Protein AF-A0A377Q9W5-F1 (afdb_monomer_lite)

Sequence (83 aa):
MKKVFVHVLFVFISGVAWADAARGYFGYGYSIEADGFFWDPTLQSVTITKIVPASPAAKAGILEGDQVLELEGRAIAGDKSAV

Organism: NCBI:txid537

pLDDT: mean 75.57, std 16.64, range [38.59, 92.38]

Secondary structure (DSSP, 8-state):
---------------------------EEEEEEEES-TTS-EEEEEEEEEE-TTSHHHHHT--TT-EE-EETTEESTT-SS--

Structure (mmCIF, N/CA/C/O backbone):
data_AF-A0A377Q9W5-F1
#
_entry.id   AF-A0A377Q9W5-F1
#
loop_
_atom_site.group_PDB
_atom_site.id
_atom_site.type_symbol
_atom_site.label_atom_id
_atom_site.label_alt_id
_atom_site.label_comp_id
_atom_site.label_asym_id
_atom_site.label_entity_id
_atom_site.label_seq_id
_atom_site.pdbx_PDB_ins_code
_atom_site.Cartn_x
_atom_site.Cartn_y
_atom_site.Cartn_z
_atom_site.occupancy
_atom_site.B_iso_or_equiv
_atom_site.auth_seq_id
_atom_site.auth_comp_id
_atom_site.auth_asym_id
_atom_site.auth_atom_id
_atom_site.pdbx_PDB_model_num
ATOM 1 N N . MET A 1 1 ? -48.067 -8.186 -54.983 1.00 38.59 1 MET A N 1
ATOM 2 C CA . MET A 1 1 ? -46.838 -9.011 -55.071 1.00 38.59 1 MET A CA 1
ATOM 3 C C . MET A 1 1 ? -46.117 -8.909 -53.737 1.00 38.59 1 MET A C 1
ATOM 5 O O . MET A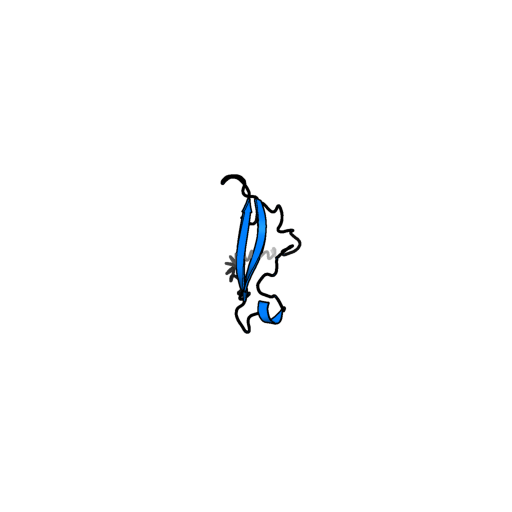 1 1 ? -45.913 -7.805 -53.258 1.00 38.59 1 MET A O 1
ATOM 9 N N . LYS A 1 2 ? -45.849 -10.045 -53.095 1.00 44.81 2 LYS A N 1
ATOM 10 C CA . LYS A 1 2 ? -45.380 -10.161 -51.705 1.00 44.81 2 LYS A CA 1
ATOM 11 C C . LYS A 1 2 ? -43.856 -10.029 -51.703 1.00 44.81 2 LYS A C 1
ATOM 13 O O . LYS A 1 2 ? -43.211 -10.862 -52.333 1.00 44.81 2 LYS A O 1
ATOM 18 N N . LYS A 1 3 ? -43.288 -9.000 -51.061 1.00 42.72 3 LYS A N 1
ATOM 19 C CA . LYS A 1 3 ? -41.830 -8.853 -50.914 1.00 42.72 3 LYS A CA 1
ATOM 20 C C . LYS A 1 3 ? -41.450 -8.345 -49.517 1.00 42.72 3 LYS A C 1
ATOM 22 O O . LYS A 1 3 ? -41.545 -7.165 -49.227 1.00 42.72 3 LYS A O 1
ATOM 27 N N . VAL A 1 4 ? -41.089 -9.335 -48.700 1.00 48.22 4 VAL A N 1
ATOM 28 C CA . VAL A 1 4 ? -39.977 -9.423 -47.738 1.00 48.22 4 VAL A CA 1
ATOM 29 C C . VAL A 1 4 ? -39.772 -8.280 -46.735 1.00 48.22 4 VAL A C 1
ATOM 31 O O . VAL A 1 4 ? -39.352 -7.175 -47.053 1.00 48.22 4 VAL A O 1
ATOM 34 N N . PHE A 1 5 ? -39.998 -8.666 -45.481 1.00 46.09 5 PHE A N 1
ATOM 35 C CA . PHE A 1 5 ? -39.665 -8.016 -44.222 1.00 46.09 5 PHE A CA 1
ATOM 36 C C . PHE A 1 5 ? -38.140 -7.991 -44.017 1.00 46.09 5 PHE A C 1
ATOM 38 O O . PHE A 1 5 ? -37.521 -9.052 -44.001 1.00 46.09 5 PHE A O 1
ATOM 45 N N . VAL A 1 6 ? -37.540 -6.817 -43.813 1.00 47.19 6 VAL A N 1
ATOM 46 C CA . VAL A 1 6 ? -36.206 -6.672 -43.203 1.00 47.19 6 VAL A CA 1
ATOM 47 C C . VAL A 1 6 ? -36.255 -5.438 -42.305 1.00 47.19 6 VAL A C 1
ATOM 49 O O . VAL A 1 6 ? -36.111 -4.312 -42.767 1.00 47.19 6 VAL A O 1
ATOM 52 N N . HIS A 1 7 ? -36.527 -5.640 -41.018 1.00 45.97 7 HIS A N 1
ATOM 53 C CA . HIS A 1 7 ? -36.247 -4.644 -39.985 1.00 45.97 7 HIS A CA 1
ATOM 54 C C . HIS A 1 7 ? -34.901 -5.017 -39.366 1.00 45.97 7 HIS A C 1
ATOM 56 O O . HIS A 1 7 ? -34.833 -5.873 -38.488 1.00 45.97 7 HIS A O 1
ATOM 62 N N . VAL A 1 8 ? -33.819 -4.405 -39.847 1.00 55.31 8 VAL A N 1
ATOM 63 C CA . VAL A 1 8 ? -32.544 -4.413 -39.122 1.00 55.31 8 VAL A CA 1
ATOM 64 C C . VAL A 1 8 ? -32.635 -3.297 -38.089 1.00 55.31 8 VAL A C 1
ATOM 66 O O . VAL A 1 8 ? -32.352 -2.137 -38.372 1.00 55.31 8 VAL A O 1
ATOM 69 N N . LEU A 1 9 ? -33.111 -3.650 -36.897 1.00 46.75 9 LEU A N 1
ATOM 70 C CA . LEU A 1 9 ? -33.053 -2.779 -35.731 1.00 46.75 9 LEU A CA 1
ATOM 71 C C . LEU A 1 9 ? -31.641 -2.885 -35.143 1.00 46.75 9 LEU A C 1
ATOM 73 O O . LEU A 1 9 ? -31.337 -3.801 -34.382 1.00 46.75 9 LEU A O 1
ATOM 77 N N . PHE A 1 10 ? -30.763 -1.966 -35.536 1.00 49.34 10 PHE A N 1
ATOM 78 C CA . PHE A 1 10 ? -29.417 -1.860 -34.981 1.00 49.34 10 PHE A CA 1
ATOM 79 C C . PHE A 1 10 ? -29.496 -1.073 -33.665 1.00 49.34 10 PHE A C 1
ATOM 81 O O . PHE A 1 10 ? -29.445 0.156 -33.647 1.00 49.34 10 PHE A O 1
ATOM 88 N N . VAL A 1 11 ? -29.699 -1.777 -32.551 1.00 51.56 11 VAL A N 1
ATOM 89 C CA . VAL A 1 11 ? -29.672 -1.170 -31.216 1.00 51.56 11 VAL A CA 1
ATOM 90 C C . VAL A 1 11 ? -28.209 -0.972 -30.803 1.00 51.56 11 VAL A C 1
ATOM 92 O O . VAL A 1 11 ? -27.562 -1.882 -30.292 1.00 51.56 11 VAL A O 1
ATOM 95 N N . PHE A 1 12 ? -27.681 0.232 -31.035 1.00 46.66 12 PHE A N 1
ATOM 96 C CA . 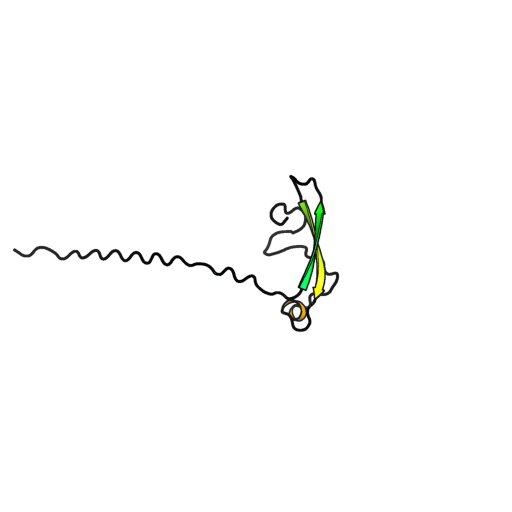PHE A 1 12 ? -26.446 0.714 -30.410 1.00 46.66 12 PHE A CA 1
ATOM 97 C C . PHE A 1 12 ? -26.754 1.098 -28.957 1.00 46.66 12 PHE A C 1
ATOM 99 O O . PHE A 1 12 ? -27.074 2.248 -28.662 1.00 46.66 12 PHE A O 1
ATOM 106 N N . ILE A 1 13 ? -26.663 0.140 -28.031 1.00 54.53 13 ILE A N 1
ATOM 107 C CA . ILE A 1 13 ? -26.510 0.485 -26.612 1.00 54.53 13 ILE A CA 1
ATOM 108 C C . ILE A 1 13 ? -25.034 0.802 -26.414 1.00 54.53 13 ILE A C 1
ATOM 110 O O . ILE A 1 13 ? -24.250 -0.038 -25.979 1.00 54.53 13 ILE A O 1
ATOM 114 N N . SER A 1 14 ? -24.636 2.024 -26.757 1.00 54.31 14 SER A N 1
ATOM 115 C CA . SER A 1 14 ? -23.390 2.590 -26.246 1.00 54.31 14 SER A CA 1
ATOM 116 C C . SER A 1 14 ? -23.609 2.899 -24.768 1.00 54.31 14 SER A C 1
ATOM 118 O O . SER A 1 14 ? -23.765 4.050 -24.367 1.00 54.31 14 SER A O 1
ATOM 120 N N . GLY A 1 15 ? -23.686 1.843 -23.957 1.00 52.22 15 GLY A N 1
ATOM 121 C CA . GLY A 1 15 ? -23.470 1.935 -22.528 1.00 52.22 15 GLY A CA 1
ATOM 122 C C . GLY A 1 15 ? -22.022 2.348 -22.350 1.00 52.22 15 GLY A C 1
ATOM 123 O O . GLY A 1 15 ? -21.131 1.505 -22.307 1.00 52.22 15 GLY A O 1
ATOM 124 N N . VAL A 1 16 ? -21.780 3.656 -22.315 1.00 57.53 16 VAL A N 1
ATOM 125 C CA . VAL A 1 16 ? -20.542 4.195 -21.772 1.00 57.53 16 VAL A CA 1
ATOM 126 C C . VAL A 1 16 ? -20.569 3.805 -20.301 1.00 57.53 16 VAL A C 1
ATOM 128 O O . VAL A 1 16 ? -21.180 4.472 -19.471 1.00 57.53 16 VAL A O 1
ATOM 131 N N . ALA A 1 17 ? -19.989 2.646 -20.003 1.00 56.16 17 ALA A N 1
ATOM 132 C CA . ALA A 1 17 ? -19.672 2.254 -18.652 1.00 56.16 17 ALA A CA 1
ATOM 133 C C . ALA A 1 17 ? -18.617 3.250 -18.172 1.00 56.16 17 ALA A C 1
ATOM 135 O O . ALA A 1 17 ? -17.426 3.102 -18.444 1.00 56.16 17 ALA A O 1
ATOM 136 N N . TRP A 1 18 ? -19.056 4.311 -17.500 1.00 52.97 18 TRP A N 1
ATOM 137 C CA . TRP A 1 18 ? -18.189 4.989 -16.556 1.00 52.97 18 TRP A CA 1
ATOM 138 C C . TRP A 1 18 ? -17.902 3.956 -15.476 1.00 52.97 18 TRP A C 1
ATOM 140 O O . TRP A 1 18 ? -18.717 3.718 -14.588 1.00 52.97 18 TRP A O 1
ATOM 150 N N . ALA A 1 19 ? -16.785 3.246 -15.634 1.00 56.12 19 ALA A N 1
ATOM 151 C CA . ALA A 1 19 ? -16.195 2.515 -14.539 1.00 56.12 19 ALA A CA 1
ATOM 152 C C . ALA A 1 19 ? -15.844 3.579 -13.500 1.00 56.12 19 ALA A C 1
ATOM 154 O O . ALA A 1 19 ? -14.829 4.265 -13.614 1.00 56.12 19 ALA A O 1
ATOM 155 N N . ASP A 1 20 ? -16.744 3.769 -12.537 1.00 56.66 20 ASP A N 1
ATOM 156 C CA . ASP A 1 20 ? -16.419 4.384 -11.265 1.00 56.66 20 ASP A CA 1
ATOM 157 C C . ASP A 1 20 ? -15.334 3.477 -10.686 1.00 56.66 20 ASP A C 1
ATOM 159 O O . ASP A 1 20 ? -15.609 2.399 -10.157 1.00 56.66 20 ASP A O 1
ATOM 163 N N . ALA A 1 21 ? -14.073 3.809 -10.964 1.00 57.94 21 ALA A N 1
ATOM 164 C CA . ALA A 1 21 ? -12.932 3.106 -10.416 1.00 57.94 21 ALA A CA 1
ATOM 165 C C . ALA A 1 21 ? -12.892 3.465 -8.931 1.00 57.94 21 ALA A C 1
ATOM 167 O O . ALA A 1 21 ? -12.095 4.297 -8.494 1.00 57.94 21 ALA A O 1
ATOM 168 N N . ALA A 1 22 ? -13.819 2.886 -8.169 1.00 55.41 22 ALA A N 1
ATOM 169 C CA . ALA A 1 22 ? -13.862 2.978 -6.731 1.00 55.41 22 ALA A CA 1
ATOM 170 C C . ALA A 1 22 ? -12.525 2.426 -6.243 1.00 55.41 22 ALA A C 1
ATOM 172 O O . ALA A 1 22 ? -12.286 1.217 -6.270 1.00 55.41 22 ALA A O 1
ATOM 173 N N . ARG A 1 23 ? -11.606 3.324 -5.872 1.00 64.25 23 ARG A N 1
ATOM 174 C CA . ARG A 1 23 ? -10.333 2.933 -5.271 1.00 64.25 23 ARG A CA 1
ATOM 175 C C . ARG A 1 23 ? -10.667 2.095 -4.042 1.00 64.25 23 ARG A C 1
ATOM 177 O O . ARG A 1 23 ? -11.257 2.604 -3.090 1.00 64.25 23 ARG A O 1
ATOM 184 N N . GLY A 1 24 ? -10.338 0.805 -4.096 1.00 71.62 24 GLY A N 1
ATOM 185 C CA . GLY A 1 24 ? -10.575 -0.116 -2.993 1.00 71.62 24 GLY A CA 1
ATOM 186 C C . GLY A 1 24 ? -9.910 0.395 -1.717 1.00 71.62 24 GLY A C 1
ATOM 187 O O . GLY A 1 24 ? -8.769 0.857 -1.740 1.00 71.62 24 GLY A O 1
ATOM 188 N N . TYR A 1 25 ? -10.628 0.336 -0.596 1.00 81.69 25 TYR A N 1
ATOM 189 C CA . TYR A 1 25 ? -10.069 0.663 0.710 1.00 81.69 25 TYR A CA 1
ATOM 190 C C . TYR A 1 25 ? -9.464 -0.591 1.339 1.00 81.69 25 TYR A C 1
ATOM 192 O O . TYR A 1 25 ? -10.191 -1.498 1.741 1.00 81.69 25 TYR A O 1
ATOM 200 N N . PHE A 1 26 ? -8.138 -0.628 1.457 1.00 85.44 26 PHE A N 1
ATOM 201 C CA . PHE A 1 26 ? -7.439 -1.755 2.080 1.00 85.44 26 PHE A CA 1
ATOM 202 C C . PHE A 1 26 ? -7.095 -1.526 3.562 1.00 85.44 26 PHE A C 1
ATOM 204 O O . PHE A 1 26 ? -6.953 -2.486 4.317 1.00 85.44 26 PHE A O 1
ATOM 211 N N . GLY A 1 27 ? -7.037 -0.261 3.998 1.00 87.69 27 GLY A N 1
ATOM 212 C CA . GLY A 1 27 ? -6.873 0.131 5.402 1.00 87.69 27 GLY A CA 1
ATOM 213 C C . GLY A 1 27 ? -5.468 -0.045 5.977 1.00 87.69 27 GLY A C 1
ATOM 214 O O . GLY A 1 27 ? -5.320 -0.400 7.143 1.00 87.69 27 GLY A O 1
ATOM 215 N N . TYR A 1 28 ? -4.447 0.259 5.181 1.00 90.62 28 TYR A N 1
ATOM 216 C CA . TYR A 1 28 ? -3.069 0.422 5.638 1.00 90.62 28 TYR A CA 1
ATOM 217 C C . TYR A 1 28 ? -2.412 1.633 4.967 1.00 90.62 28 TYR A C 1
ATOM 219 O O . TYR A 1 28 ? -2.826 2.059 3.888 1.00 90.62 28 TYR A O 1
ATOM 227 N N . GLY A 1 29 ? -1.412 2.201 5.636 1.00 88.06 29 GLY A N 1
ATOM 228 C CA . GLY A 1 29 ? -0.477 3.166 5.067 1.00 88.06 29 GLY A CA 1
ATOM 229 C C . GLY A 1 29 ? 0.783 2.460 4.575 1.00 88.06 29 GLY A C 1
ATOM 230 O O . GLY A 1 29 ? 1.154 1.412 5.105 1.00 88.06 29 GLY A O 1
ATOM 231 N N . TYR A 1 30 ? 1.441 3.039 3.576 1.00 89.81 30 TYR A N 1
ATOM 232 C CA . TYR A 1 30 ? 2.677 2.510 3.012 1.00 89.81 30 TYR A CA 1
ATOM 233 C C . TYR A 1 30 ? 3.703 3.630 2.788 1.00 89.81 30 TYR A C 1
ATOM 235 O O . TYR A 1 30 ? 3.332 4.784 2.570 1.00 89.81 30 TYR A O 1
ATOM 243 N N . SER A 1 31 ? 4.984 3.281 2.873 1.00 87.81 31 SER A N 1
ATOM 244 C CA . SER A 1 31 ? 6.120 4.080 2.409 1.00 87.81 31 SER A CA 1
ATOM 245 C C . SER A 1 31 ? 6.616 3.484 1.104 1.00 87.81 31 SER A C 1
ATOM 247 O O . SER A 1 31 ? 6.634 2.260 0.967 1.00 87.81 31 SER A O 1
ATOM 249 N N . ILE A 1 32 ? 6.976 4.342 0.154 1.00 87.69 32 ILE A N 1
ATOM 250 C CA . ILE A 1 32 ? 7.606 3.937 -1.097 1.00 87.69 32 ILE A CA 1
ATOM 251 C C . ILE A 1 32 ?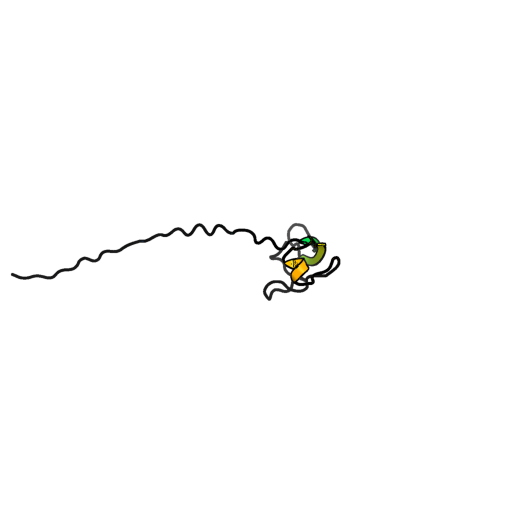 9.041 4.433 -1.064 1.00 87.69 32 ILE A C 1
ATOM 253 O O . ILE A 1 32 ? 9.281 5.639 -0.983 1.00 87.69 32 ILE A O 1
ATOM 257 N N . GLU A 1 33 ? 9.979 3.509 -1.204 1.00 87.06 33 GLU A N 1
ATOM 258 C CA . GLU A 1 33 ? 11.350 3.832 -1.549 1.00 87.06 33 GLU A CA 1
ATOM 259 C C . GLU A 1 33 ? 11.531 3.559 -3.043 1.00 87.06 33 GLU A C 1
ATOM 261 O O . GLU A 1 33 ? 11.424 2.425 -3.516 1.00 87.06 33 GLU A O 1
ATOM 266 N N . ALA A 1 34 ? 11.782 4.625 -3.793 1.00 86.12 34 ALA A N 1
ATOM 267 C CA . ALA A 1 34 ? 12.175 4.562 -5.190 1.00 86.12 34 ALA A CA 1
ATOM 268 C C . ALA A 1 34 ? 13.576 5.160 -5.324 1.00 86.12 34 ALA A C 1
ATOM 270 O O . ALA A 1 34 ? 13.900 6.153 -4.668 1.00 86.12 34 ALA A O 1
ATOM 271 N N . ASP A 1 35 ? 14.396 4.544 -6.164 1.00 83.88 35 ASP A N 1
ATOM 272 C CA . ASP A 1 35 ? 15.751 4.995 -6.471 1.00 83.88 35 ASP A CA 1
ATOM 273 C C . ASP A 1 35 ? 15.844 5.352 -7.955 1.00 83.88 35 ASP A C 1
ATOM 275 O O . ASP A 1 35 ? 15.122 4.798 -8.784 1.00 83.88 35 ASP A O 1
ATOM 279 N N . GLY A 1 36 ? 16.718 6.290 -8.298 1.00 80.75 36 GLY A N 1
ATOM 280 C CA . GLY A 1 36 ? 16.907 6.738 -9.672 1.00 80.75 36 GLY A CA 1
ATOM 281 C C . GLY A 1 36 ? 16.719 8.236 -9.846 1.00 80.75 36 GLY A C 1
ATOM 282 O O . GLY A 1 36 ? 16.377 8.986 -8.930 1.00 80.75 36 GLY A O 1
ATOM 283 N N . PHE A 1 37 ? 17.004 8.695 -11.057 1.00 78.75 37 PHE A N 1
ATOM 284 C CA . PHE A 1 37 ? 16.837 10.098 -11.409 1.00 78.75 37 PHE A CA 1
ATOM 285 C C . PHE A 1 37 ? 15.362 10.401 -11.678 1.00 78.75 37 PHE A C 1
ATOM 287 O O . PHE A 1 37 ? 14.599 9.514 -12.043 1.00 78.75 37 PHE A O 1
ATOM 294 N N . PHE A 1 38 ? 14.951 11.664 -11.575 1.00 75.69 38 PHE A N 1
ATOM 295 C CA . PHE A 1 38 ? 13.540 12.056 -11.720 1.00 75.69 38 PHE A CA 1
ATOM 296 C C . PHE A 1 38 ? 12.898 11.718 -13.087 1.00 75.69 38 PHE A C 1
ATOM 298 O O . PHE A 1 38 ? 11.686 11.836 -13.231 1.00 75.69 38 PHE A O 1
ATOM 305 N N . TRP A 1 39 ? 13.688 11.313 -14.088 1.00 81.19 39 TRP A N 1
ATOM 306 C CA . TRP A 1 39 ? 13.228 10.843 -15.403 1.00 81.19 39 TRP A CA 1
ATOM 307 C C . TRP A 1 39 ? 13.273 9.316 -15.584 1.00 81.19 39 TRP A C 1
ATOM 309 O O . TRP A 1 39 ? 12.818 8.824 -16.611 1.00 81.19 39 TRP A O 1
ATOM 319 N N . ASP A 1 40 ? 13.851 8.578 -14.636 1.00 81.62 40 ASP A N 1
ATOM 320 C CA . ASP A 1 40 ? 13.889 7.110 -14.628 1.00 81.62 40 ASP A CA 1
ATOM 321 C C . ASP A 1 40 ? 13.851 6.583 -13.181 1.00 81.62 40 ASP A C 1
ATOM 323 O O . ASP A 1 40 ? 14.821 5.978 -12.710 1.00 81.62 40 ASP A O 1
ATOM 327 N N . PRO A 1 41 ? 12.774 6.863 -12.426 1.00 81.50 41 PRO A N 1
ATOM 328 C CA . PRO A 1 41 ? 12.622 6.298 -11.100 1.00 81.50 41 PRO A CA 1
ATOM 329 C C . PRO A 1 41 ? 12.349 4.795 -11.206 1.00 81.50 41 PRO A C 1
ATOM 331 O O . PRO A 1 41 ? 11.602 4.325 -12.063 1.00 81.50 41 PRO A O 1
ATOM 334 N N . THR A 1 42 ? 12.960 4.033 -10.313 1.00 85.00 42 THR A N 1
ATOM 335 C CA . THR A 1 42 ? 12.782 2.590 -10.187 1.00 85.00 42 THR A CA 1
ATOM 336 C C . THR A 1 42 ? 12.274 2.293 -8.785 1.00 85.00 42 THR A C 1
ATOM 338 O O . THR A 1 42 ? 12.902 2.684 -7.798 1.00 85.00 42 THR A O 1
ATOM 341 N N . LEU A 1 43 ? 11.138 1.603 -8.682 1.00 86.50 43 LEU A N 1
ATOM 342 C CA . LEU A 1 43 ? 10.587 1.191 -7.396 1.00 86.50 43 LEU A CA 1
ATOM 343 C C . LEU A 1 43 ? 11.524 0.167 -6.741 1.00 86.50 43 LEU A C 1
ATOM 345 O O . LEU A 1 43 ? 11.867 -0.844 -7.355 1.00 86.50 43 LEU A O 1
ATOM 349 N N . GLN A 1 44 ? 11.970 0.432 -5.513 1.00 86.44 44 GLN A N 1
ATOM 350 C CA . GLN A 1 44 ? 12.850 -0.475 -4.768 1.00 86.44 44 GLN A CA 1
ATOM 351 C C . GLN A 1 44 ? 12.050 -1.293 -3.766 1.00 86.44 44 GLN A C 1
ATOM 353 O O . GLN A 1 44 ? 12.118 -2.523 -3.761 1.00 86.44 44 GLN A O 1
ATOM 358 N N . SER A 1 45 ? 11.269 -0.613 -2.929 1.00 85.69 45 SER A N 1
ATOM 359 C CA . SER A 1 45 ? 10.471 -1.270 -1.905 1.00 85.69 45 SER A CA 1
ATOM 360 C C . SER A 1 45 ? 9.211 -0.502 -1.564 1.00 85.69 45 SER A C 1
ATOM 362 O O . SER A 1 45 ? 9.147 0.724 -1.656 1.00 85.69 45 SER A O 1
ATOM 364 N N . VAL A 1 46 ? 8.213 -1.259 -1.118 1.00 89.88 46 VAL A N 1
ATOM 365 C CA . VAL A 1 46 ? 7.016 -0.724 -0.481 1.00 89.88 46 VAL A CA 1
ATOM 366 C C . VAL A 1 46 ? 6.918 -1.341 0.904 1.00 89.88 46 VAL A C 1
ATOM 368 O O . VAL A 1 46 ? 6.852 -2.564 1.039 1.00 89.88 46 VAL A O 1
ATOM 371 N N . THR A 1 47 ? 6.912 -0.494 1.926 1.00 91.38 47 THR A N 1
ATOM 372 C CA . THR A 1 47 ? 6.887 -0.919 3.330 1.00 91.38 47 THR A CA 1
ATOM 373 C C . THR A 1 47 ? 5.584 -0.482 3.980 1.00 91.38 47 THR A C 1
ATOM 375 O O . THR A 1 47 ? 5.180 0.674 3.851 1.00 91.38 47 THR A O 1
ATOM 378 N N . ILE A 1 48 ? 4.919 -1.381 4.699 1.00 92.38 48 ILE A N 1
ATOM 379 C CA . ILE A 1 48 ? 3.690 -1.069 5.429 1.00 92.38 48 ILE A CA 1
ATOM 380 C C . ILE A 1 48 ? 4.046 -0.272 6.683 1.00 92.38 48 ILE A C 1
ATOM 382 O O . ILE A 1 48 ? 4.768 -0.748 7.554 1.00 92.38 48 ILE A O 1
ATOM 386 N N . THR A 1 49 ? 3.535 0.952 6.792 1.00 92.06 49 THR A N 1
ATOM 387 C CA . THR A 1 49 ? 3.886 1.867 7.893 1.00 92.06 49 THR A CA 1
ATOM 388 C C . THR A 1 49 ? 2.843 1.913 8.992 1.00 92.06 49 THR A C 1
ATOM 390 O O . THR A 1 49 ? 3.161 2.253 10.128 1.00 92.06 49 THR A O 1
ATOM 393 N N . LYS A 1 50 ? 1.585 1.624 8.656 1.00 90.56 50 LYS A N 1
ATOM 394 C CA . LYS A 1 50 ? 0.476 1.691 9.603 1.00 90.56 50 LYS A CA 1
ATOM 395 C C . LYS A 1 50 ? -0.648 0.778 9.172 1.00 90.56 50 LYS A C 1
ATOM 397 O O . LYS A 1 50 ? -0.984 0.749 7.990 1.00 90.56 50 LYS A O 1
ATOM 402 N N . ILE A 1 51 ? -1.312 0.141 10.127 1.00 91.06 51 ILE A N 1
ATOM 403 C CA . ILE A 1 51 ? -2.530 -0.627 9.849 1.00 91.06 51 ILE A CA 1
ATOM 404 C C . ILE A 1 51 ? -3.711 -0.036 10.599 1.00 91.06 51 ILE A C 1
ATOM 406 O O . ILE A 1 51 ? -3.639 0.303 11.780 1.00 91.06 51 ILE A O 1
ATOM 410 N N . VAL A 1 52 ? -4.834 0.096 9.900 1.00 91.50 52 VAL A N 1
ATOM 411 C CA . VAL A 1 52 ? -6.091 0.522 10.508 1.00 91.50 52 VAL A CA 1
ATOM 412 C C . VAL A 1 52 ? -6.752 -0.694 11.169 1.00 91.50 52 VAL A C 1
ATOM 414 O O . VAL A 1 52 ? -6.953 -1.712 10.498 1.00 91.50 52 VAL A O 1
ATOM 417 N N . PRO A 1 53 ? -7.124 -0.625 12.460 1.00 86.94 53 PRO A N 1
ATOM 418 C CA . PRO A 1 53 ? -7.842 -1.708 13.128 1.00 86.94 53 PRO A CA 1
ATOM 419 C C . PRO A 1 53 ? -9.149 -2.065 12.406 1.00 86.94 53 PRO A C 1
ATOM 421 O O . PRO A 1 53 ? -9.819 -1.195 11.855 1.00 86.94 53 PRO A O 1
ATOM 424 N N . ALA A 1 54 ? -9.519 -3.350 12.417 1.00 89.25 54 ALA A N 1
ATOM 425 C CA . ALA A 1 54 ? -10.705 -3.895 11.738 1.00 89.25 54 ALA A CA 1
ATOM 426 C C . ALA A 1 54 ? -10.759 -3.700 10.202 1.00 89.25 54 ALA A C 1
ATOM 428 O O . ALA A 1 54 ? -11.789 -3.990 9.584 1.00 89.25 54 ALA A O 1
ATOM 429 N N . SER A 1 55 ? -9.659 -3.272 9.574 1.00 88.75 55 SER A N 1
ATOM 430 C CA . SER A 1 55 ? -9.530 -3.165 8.118 1.00 88.75 55 SER A CA 1
ATOM 431 C C . SER A 1 55 ? -9.386 -4.525 7.419 1.00 88.75 55 SER A C 1
ATOM 433 O O . SER A 1 55 ? -9.071 -5.530 8.066 1.00 88.75 55 SER A O 1
ATOM 435 N N . PRO A 1 56 ? -9.573 -4.581 6.086 1.00 88.38 56 PRO A N 1
ATOM 436 C CA . PRO A 1 56 ? -9.239 -5.765 5.297 1.00 88.38 56 PRO A CA 1
ATOM 437 C C . PRO A 1 56 ? -7.793 -6.239 5.498 1.00 88.38 56 PRO A C 1
ATOM 439 O O . PRO A 1 56 ? -7.579 -7.436 5.661 1.00 88.38 56 PRO A O 1
ATOM 442 N N . ALA A 1 57 ? -6.821 -5.325 5.576 1.00 87.19 57 ALA A N 1
ATOM 443 C CA . ALA A 1 57 ? -5.425 -5.682 5.825 1.00 87.19 57 ALA A CA 1
ATOM 444 C C . ALA A 1 57 ? -5.178 -6.268 7.219 1.00 87.19 57 ALA A C 1
ATOM 446 O O . ALA A 1 57 ? -4.465 -7.261 7.341 1.00 87.19 57 ALA A O 1
ATOM 447 N N . ALA A 1 58 ? -5.841 -5.738 8.253 1.00 87.81 58 ALA A N 1
ATOM 448 C CA . ALA A 1 58 ? -5.779 -6.322 9.592 1.00 87.81 58 ALA A CA 1
ATOM 449 C C . ALA A 1 58 ? -6.359 -7.749 9.621 1.00 87.81 58 ALA A C 1
ATOM 451 O O . ALA A 1 58 ? -5.831 -8.624 10.300 1.00 87.81 58 ALA A O 1
ATOM 452 N N . LYS A 1 59 ? -7.430 -8.007 8.856 1.00 91.12 59 LYS A N 1
ATOM 453 C CA . LYS A 1 59 ? -8.021 -9.352 8.721 1.00 91.12 59 LYS A CA 1
ATOM 454 C C . LYS A 1 59 ? -7.142 -10.305 7.911 1.00 91.12 59 LYS A C 1
ATOM 456 O O . LYS A 1 59 ? -7.165 -11.502 8.177 1.00 91.12 59 LYS A O 1
ATOM 461 N N . ALA A 1 60 ? -6.391 -9.780 6.946 1.00 88.94 60 ALA A N 1
ATOM 462 C CA . ALA A 1 60 ? -5.403 -10.533 6.179 1.00 88.94 60 ALA A CA 1
ATOM 463 C C . ALA A 1 60 ? -4.136 -10.860 6.993 1.00 88.94 60 ALA A C 1
ATOM 465 O O . ALA A 1 60 ? -3.319 -11.653 6.537 1.00 88.94 60 ALA A O 1
ATOM 466 N N . GLY A 1 61 ? -3.985 -10.283 8.192 1.00 87.69 61 GLY A N 1
ATOM 46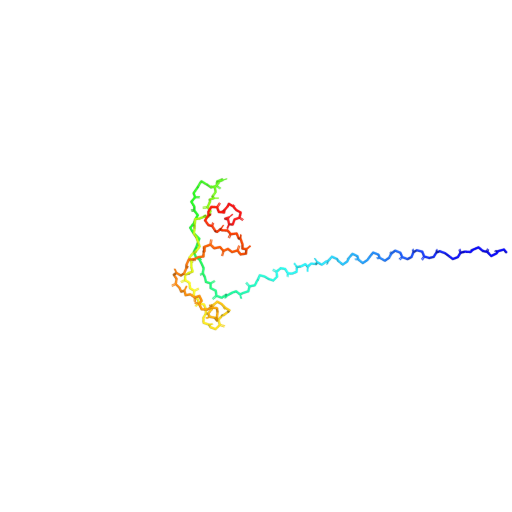7 C CA . GLY A 1 61 ? -2.839 -10.528 9.066 1.00 87.69 61 GLY A CA 1
ATOM 468 C C . GLY A 1 61 ? -1.573 -9.782 8.652 1.00 87.69 61 GLY A C 1
ATOM 469 O O . GLY A 1 61 ? -0.495 -10.163 9.092 1.00 87.69 61 GLY A O 1
ATOM 470 N N . ILE A 1 62 ? -1.700 -8.740 7.825 1.00 89.94 62 ILE A N 1
ATOM 471 C CA . ILE A 1 62 ? -0.591 -7.835 7.501 1.00 89.94 62 ILE A CA 1
ATOM 472 C C . ILE A 1 62 ? -0.186 -7.108 8.785 1.00 89.94 62 ILE A C 1
ATOM 474 O O . ILE A 1 62 ? -1.062 -6.752 9.581 1.00 89.94 62 ILE A O 1
ATOM 478 N N . LEU A 1 63 ? 1.114 -6.888 8.977 1.00 90.25 63 LEU A N 1
ATOM 479 C CA . LEU A 1 63 ? 1.694 -6.201 10.131 1.00 90.25 63 LEU A CA 1
ATOM 480 C C . LEU A 1 63 ? 2.476 -4.942 9.725 1.00 90.25 63 LEU A C 1
ATOM 482 O O . LEU A 1 63 ? 2.859 -4.740 8.573 1.00 90.25 63 LEU A O 1
ATOM 486 N N . GLU A 1 64 ? 2.663 -4.039 10.690 1.00 92.19 64 GLU A N 1
ATOM 487 C CA . GLU A 1 64 ? 3.488 -2.847 10.495 1.00 92.19 64 GLU A CA 1
ATOM 488 C C . GLU A 1 64 ? 4.950 -3.283 10.353 1.00 92.19 64 GLU A C 1
ATOM 490 O O . GLU A 1 64 ? 5.444 -4.085 11.144 1.00 92.19 64 GLU A O 1
ATOM 495 N N . GLY A 1 65 ? 5.635 -2.755 9.341 1.00 89.31 65 GLY A N 1
ATOM 496 C CA . GLY A 1 65 ? 6.985 -3.169 8.967 1.00 89.31 65 GLY A CA 1
ATOM 497 C C . GLY A 1 65 ? 7.042 -4.289 7.927 1.00 89.31 65 GLY A C 1
ATOM 498 O O . GLY A 1 65 ? 8.136 -4.587 7.450 1.00 89.31 65 GLY A O 1
ATOM 499 N N . ASP A 1 66 ? 5.906 -4.871 7.527 1.00 91.38 66 ASP A N 1
ATOM 500 C CA . ASP A 1 66 ? 5.887 -5.830 6.422 1.00 91.38 66 ASP A CA 1
ATOM 501 C C . ASP A 1 66 ? 6.325 -5.160 5.115 1.00 91.38 66 ASP A C 1
ATOM 503 O O . ASP A 1 66 ? 5.971 -4.013 4.822 1.00 91.38 66 ASP A O 1
ATOM 507 N N . GLN A 1 67 ? 7.080 -5.900 4.305 1.00 90.38 67 GLN A N 1
ATOM 508 C CA . GLN A 1 67 ? 7.540 -5.446 2.999 1.00 90.38 67 GLN A CA 1
ATOM 509 C C . GLN A 1 67 ? 6.758 -6.151 1.892 1.00 90.38 67 GLN A C 1
ATOM 511 O O . GLN A 1 67 ? 6.632 -7.378 1.876 1.00 90.38 67 GLN A O 1
ATOM 516 N N . VAL A 1 68 ? 6.242 -5.372 0.944 1.00 88.94 68 VAL A N 1
ATOM 517 C CA . VAL A 1 68 ? 5.517 -5.901 -0.211 1.00 88.94 68 VAL A CA 1
ATOM 518 C C . VAL A 1 68 ? 6.527 -6.268 -1.292 1.00 88.94 68 VAL A C 1
ATOM 520 O O . VAL A 1 68 ? 7.200 -5.400 -1.846 1.00 88.94 68 VAL A O 1
ATOM 523 N N . LEU A 1 69 ? 6.630 -7.562 -1.588 1.00 88.81 69 LEU A N 1
ATOM 524 C CA . LEU A 1 69 ? 7.543 -8.087 -2.609 1.00 88.81 69 LEU A CA 1
ATOM 525 C C . LEU A 1 69 ? 6.901 -8.117 -4.002 1.00 88.81 69 LEU A C 1
ATOM 527 O O . LEU A 1 69 ? 7.574 -7.901 -5.008 1.00 88.81 69 LEU A O 1
ATOM 531 N N . GLU A 1 70 ? 5.596 -8.375 -4.057 1.00 86.38 70 GLU A N 1
ATOM 532 C CA . GLU A 1 70 ? 4.843 -8.564 -5.293 1.00 86.38 70 GLU A CA 1
ATOM 533 C C . GLU A 1 70 ? 3.405 -8.063 -5.126 1.00 86.38 70 GLU A C 1
ATOM 535 O O . GLU A 1 70 ? 2.801 -8.226 -4.062 1.00 86.38 70 GL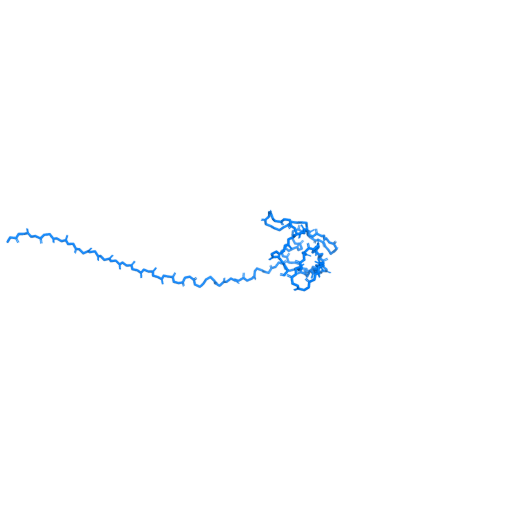U A O 1
ATOM 540 N N . LEU A 1 71 ? 2.84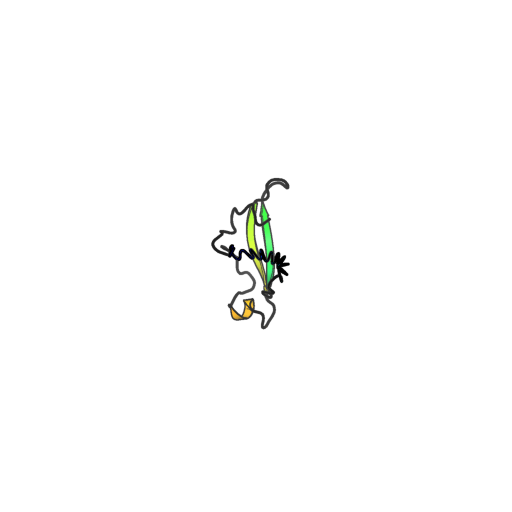7 -7.476 -6.185 1.00 84.44 71 LEU A N 1
ATOM 541 C CA . LEU A 1 71 ? 1.452 -7.061 -6.259 1.00 84.44 71 LEU A CA 1
ATOM 542 C C . LEU A 1 71 ? 0.841 -7.533 -7.584 1.00 84.44 71 LEU A C 1
ATOM 544 O O . LEU A 1 71 ? 1.333 -7.199 -8.658 1.00 84.44 71 LEU A O 1
ATOM 548 N N . GLU A 1 72 ? -0.242 -8.312 -7.515 1.00 84.88 72 GLU A N 1
ATOM 549 C CA . GLU A 1 72 ? -0.948 -8.852 -8.694 1.00 84.88 72 GLU A CA 1
ATOM 550 C C . GLU A 1 72 ? -0.036 -9.595 -9.698 1.00 84.88 72 GLU A C 1
ATOM 552 O O . GLU A 1 72 ? -0.189 -9.447 -10.911 1.00 84.88 72 GLU A O 1
ATOM 557 N N . GLY A 1 73 ? 0.939 -10.379 -9.222 1.00 85.75 73 GLY A N 1
ATOM 558 C CA . GLY A 1 73 ? 1.871 -11.093 -10.104 1.00 85.75 73 GLY A CA 1
ATOM 559 C C . GLY A 1 73 ? 3.020 -10.237 -10.645 1.00 85.75 73 GLY A C 1
ATOM 560 O O . GLY A 1 73 ? 3.789 -10.711 -11.481 1.00 85.75 73 GLY A O 1
ATOM 561 N N . ARG A 1 74 ? 3.135 -8.972 -10.217 1.00 85.50 74 ARG A N 1
ATOM 562 C CA . ARG A 1 74 ? 4.217 -8.057 -10.601 1.00 85.50 74 ARG A CA 1
ATOM 563 C C . ARG A 1 74 ? 5.134 -7.802 -9.416 1.00 85.50 74 ARG A C 1
ATOM 565 O O . ARG A 1 74 ? 4.686 -7.326 -8.374 1.00 85.50 74 ARG A O 1
ATOM 572 N N . ALA A 1 75 ? 6.413 -8.124 -9.581 1.00 86.38 75 ALA A N 1
ATOM 573 C CA . ALA A 1 75 ? 7.425 -7.830 -8.576 1.00 86.38 75 ALA A CA 1
ATOM 574 C C . ALA A 1 75 ? 7.540 -6.313 -8.384 1.00 86.38 75 ALA A C 1
ATOM 576 O O . ALA A 1 75 ? 7.584 -5.572 -9.360 1.00 86.38 75 ALA A O 1
ATOM 577 N N . ILE A 1 76 ? 7.594 -5.872 -7.128 1.00 86.81 76 ILE A N 1
ATOM 578 C CA . ILE A 1 76 ? 7.725 -4.455 -6.764 1.00 86.81 76 ILE A CA 1
ATOM 579 C C . ILE A 1 76 ? 9.141 -3.951 -7.050 1.00 86.81 76 ILE A C 1
ATOM 581 O O . ILE A 1 76 ? 9.322 -2.870 -7.605 1.00 86.81 76 ILE A O 1
ATOM 585 N N . ALA A 1 77 ? 10.146 -4.750 -6.693 1.00 81.75 77 ALA A N 1
ATOM 586 C CA . ALA A 1 77 ? 11.540 -4.403 -6.911 1.00 81.75 77 ALA A CA 1
ATOM 587 C C . ALA A 1 77 ? 11.852 -4.352 -8.413 1.00 81.75 77 ALA A C 1
ATOM 589 O O . ALA A 1 77 ? 11.725 -5.351 -9.125 1.00 81.75 77 ALA A O 1
ATOM 590 N N . GLY A 1 78 ? 12.295 -3.189 -8.884 1.00 75.00 78 GLY A N 1
ATOM 591 C CA . GLY A 1 78 ? 12.619 -2.966 -10.288 1.00 75.00 78 GLY A CA 1
ATOM 592 C C . GLY A 1 78 ? 11.430 -2.552 -11.154 1.00 75.00 78 GLY A C 1
ATOM 593 O O . GLY A 1 78 ? 11.628 -2.339 -12.353 1.00 75.00 78 GLY A O 1
ATOM 594 N N . ASP A 1 79 ? 10.221 -2.419 -10.594 1.00 78.19 79 ASP A N 1
ATOM 595 C CA . ASP A 1 79 ? 9.077 -1.948 -11.372 1.00 78.19 79 ASP A CA 1
ATOM 596 C C . ASP A 1 79 ? 9.188 -0.439 -11.625 1.00 78.19 79 ASP A C 1
ATOM 598 O O . ASP A 1 79 ? 9.267 0.380 -10.708 1.00 78.19 79 ASP A O 1
ATOM 602 N N . LYS A 1 80 ? 9.193 -0.060 -12.901 1.00 74.50 80 LYS A N 1
ATOM 603 C CA . LYS A 1 80 ? 9.196 1.342 -13.345 1.00 74.50 80 LYS A CA 1
ATOM 604 C C . LYS A 1 80 ? 7.788 1.883 -13.565 1.00 74.50 80 LYS A C 1
ATOM 606 O O . LYS A 1 80 ? 7.615 3.076 -13.777 1.00 74.50 80 LYS A O 1
ATOM 611 N N . SER A 1 81 ? 6.781 1.010 -13.558 1.00 61.62 81 SER A N 1
ATOM 612 C CA . SER A 1 81 ? 5.396 1.378 -13.847 1.00 61.62 81 SER A CA 1
ATOM 613 C C . SER A 1 81 ? 4.601 1.780 -12.601 1.00 61.62 81 SER A C 1
ATOM 615 O O . SER A 1 81 ? 3.445 2.184 -12.737 1.00 61.62 81 SER A O 1
ATOM 617 N N . ALA A 1 82 ? 5.192 1.630 -11.414 1.00 58.47 82 ALA A N 1
ATOM 618 C CA . ALA A 1 82 ? 4.536 1.802 -10.121 1.00 58.47 82 ALA A CA 1
ATOM 619 C C . ALA A 1 82 ? 5.005 3.044 -9.334 1.00 58.47 82 ALA A C 1
ATOM 621 O O . ALA A 1 82 ? 4.524 3.254 -8.217 1.00 58.47 82 ALA A O 1
ATOM 622 N N . VAL A 1 83 ? 5.901 3.862 -9.910 1.00 54.44 83 VAL A N 1
ATOM 623 C CA . VAL A 1 83 ? 6.341 5.160 -9.358 1.00 54.44 83 VAL A CA 1
ATOM 624 C C . VAL A 1 83 ? 5.675 6.319 -10.090 1.00 54.44 83 VAL A C 1
ATOM 626 O O . VAL A 1 83 ? 5.584 6.252 -11.336 1.00 54.44 83 VAL A O 1
#

Foldseek 3Di:
DDDDDDDPPPDPPPPPPPPPVPPDDQFWDWDWDWDDDPVQTFTAWIFTQGGDPPGNCVVVVDDHGDIDQDDPNHGRHRDRPPD

Radius of gyration: 24.06 Å; chains: 1; bounding box: 64×23×68 Å

InterPro domains:
  IPR001478 PDZ domain [PF13180] (45-81)
  IPR001478 PDZ domain [PS50106] (15-83)
  IPR036034 PDZ superfamily [G3DSA:2.30.42.10] (25-82)
  IPR036034 PDZ superfamily [SSF50156] (22-78)